Protein AF-A0A2D6QZG2-F1 (afdb_monomer)

Structure (mmCIF, N/CA/C/O backbone):
data_AF-A0A2D6QZG2-F1
#
_entry.id   AF-A0A2D6QZG2-F1
#
loop_
_atom_site.group_PDB
_atom_site.id
_atom_site.type_symbol
_atom_site.label_atom_id
_atom_site.label_alt_id
_atom_site.label_comp_id
_atom_site.label_asym_id
_atom_site.label_entity_id
_atom_site.label_seq_id
_atom_site.pdbx_PDB_ins_code
_atom_site.Cartn_x
_atom_site.Cartn_y
_atom_site.Cartn_z
_atom_site.occupancy
_atom_site.B_iso_or_equiv
_atom_site.auth_seq_id
_atom_site.auth_comp_id
_atom_site.auth_asym_id
_atom_site.auth_atom_id
_atom_site.pdbx_PDB_model_num
ATOM 1 N N . MET A 1 1 ? 37.234 6.492 32.057 1.00 42.78 1 MET A N 1
ATOM 2 C CA . MET A 1 1 ? 36.085 6.500 31.132 1.00 42.78 1 MET A CA 1
ATOM 3 C C . MET A 1 1 ? 35.673 7.948 31.004 1.00 42.78 1 MET A C 1
ATOM 5 O O . MET A 1 1 ? 35.260 8.529 31.999 1.00 42.78 1 MET A O 1
ATOM 9 N N . ASP A 1 2 ? 35.968 8.550 29.859 1.00 51.16 2 ASP A N 1
ATOM 10 C CA . ASP A 1 2 ? 35.666 9.953 29.583 1.00 51.16 2 ASP A CA 1
ATOM 11 C C . ASP A 1 2 ? 34.140 10.149 29.583 1.00 51.16 2 ASP A C 1
ATOM 13 O O . ASP A 1 2 ? 33.427 9.444 28.874 1.00 51.16 2 ASP A O 1
ATOM 17 N N . GLN A 1 3 ? 33.654 11.038 30.452 1.00 57.69 3 GLN A N 1
ATOM 18 C CA . GLN A 1 3 ? 32.234 11.375 30.608 1.00 57.69 3 GLN A CA 1
ATOM 19 C C . GLN A 1 3 ? 31.796 12.486 29.641 1.00 57.69 3 GLN A C 1
ATOM 21 O O . GLN A 1 3 ? 30.724 13.070 29.812 1.00 57.69 3 GLN A O 1
ATOM 26 N N . SER A 1 4 ? 32.609 12.820 28.636 1.00 65.12 4 SER A N 1
ATOM 27 C CA . SER A 1 4 ? 32.189 13.735 27.587 1.00 65.12 4 SER A CA 1
ATOM 28 C C . SER A 1 4 ? 31.020 13.114 26.809 1.00 65.12 4 SER A C 1
ATOM 30 O O . SER A 1 4 ? 31.115 12.047 26.202 1.00 65.12 4 SER A O 1
ATOM 32 N N . SER A 1 5 ? 29.848 13.754 26.891 1.00 58.81 5 SER A N 1
ATOM 33 C CA . SER A 1 5 ? 28.710 13.371 26.053 1.00 58.81 5 SER A CA 1
ATOM 34 C C . SER A 1 5 ? 29.139 13.457 24.584 1.00 58.81 5 SER A C 1
ATOM 36 O O . SER A 1 5 ? 29.815 14.430 24.231 1.00 58.81 5 SER A O 1
ATOM 38 N N . PRO A 1 6 ? 28.769 12.484 23.729 1.00 59.22 6 PRO A N 1
ATOM 39 C CA . PRO A 1 6 ? 29.122 12.519 22.318 1.00 59.22 6 PRO A CA 1
ATOM 40 C C . PRO A 1 6 ? 28.684 13.852 21.689 1.00 59.22 6 PRO A C 1
ATOM 42 O O . PRO A 1 6 ? 27.603 14.333 22.039 1.00 59.22 6 PRO A O 1
ATOM 45 N N . PRO A 1 7 ? 29.437 14.417 20.726 1.00 57.53 7 PRO A N 1
ATOM 46 C CA . PRO A 1 7 ? 29.188 15.753 20.164 1.00 57.53 7 PRO A CA 1
ATOM 47 C C . PRO A 1 7 ? 27.763 16.000 19.628 1.00 57.53 7 PRO A C 1
ATOM 49 O O . PRO A 1 7 ? 27.342 17.144 19.493 1.00 57.53 7 PRO A O 1
ATOM 52 N N . GLY A 1 8 ? 26.999 14.941 19.332 1.00 57.62 8 GLY A N 1
ATOM 53 C CA . GLY A 1 8 ? 25.601 15.014 18.883 1.00 57.62 8 GLY A CA 1
ATOM 54 C C . GLY A 1 8 ? 24.542 15.023 19.996 1.00 57.62 8 GLY A C 1
ATOM 55 O O . GLY A 1 8 ? 23.357 15.110 19.692 1.00 57.62 8 GLY A O 1
ATOM 56 N N . LEU A 1 9 ? 24.931 14.910 21.271 1.00 58.97 9 LEU A N 1
ATOM 57 C CA . LEU A 1 9 ? 24.017 14.774 22.415 1.00 58.97 9 LEU A CA 1
ATOM 58 C C . LEU A 1 9 ? 24.103 15.936 23.420 1.00 58.97 9 LEU A C 1
ATOM 60 O O . LEU A 1 9 ? 23.309 15.970 24.359 1.00 58.97 9 LEU A O 1
ATOM 64 N N . GLN A 1 10 ? 24.987 16.924 23.219 1.00 61.97 10 GLN A N 1
ATOM 65 C CA . GLN A 1 10 ? 25.094 18.103 24.099 1.00 61.97 10 GLN A CA 1
ATOM 66 C C . GLN A 1 10 ? 23.750 18.836 24.290 1.00 61.97 10 GLN A C 1
ATOM 68 O O . GLN A 1 10 ? 23.428 19.253 25.399 1.00 61.97 10 GLN A O 1
ATOM 73 N N . GLY A 1 11 ? 22.920 18.934 23.243 1.00 58.03 11 GLY A N 1
ATOM 74 C CA . GLY A 1 11 ? 21.591 19.562 23.325 1.00 58.03 11 GLY A CA 1
ATOM 75 C C . GLY A 1 11 ? 20.573 18.797 24.185 1.00 58.03 11 GLY A C 1
ATOM 76 O O . GLY A 1 11 ? 19.610 19.395 24.670 1.00 58.03 11 GLY A O 1
ATOM 77 N N . LEU A 1 12 ? 20.797 17.495 24.415 1.00 60.19 12 LEU A N 1
ATOM 78 C CA . LEU A 1 12 ? 19.991 16.666 25.317 1.00 60.19 12 LEU A CA 1
ATOM 79 C C . LEU A 1 12 ? 20.345 16.924 26.790 1.00 60.19 12 LEU A C 1
ATOM 81 O O . LEU A 1 12 ? 19.456 16.894 27.641 1.00 60.19 12 LEU A O 1
ATOM 85 N N . ALA A 1 13 ? 21.621 17.199 27.088 1.00 61.31 13 ALA A N 1
ATOM 86 C CA . ALA A 1 13 ? 22.108 17.446 28.448 1.00 61.31 13 ALA A CA 1
ATOM 87 C C . ALA A 1 13 ? 21.536 18.745 29.047 1.00 61.31 13 ALA A C 1
ATOM 89 O O . ALA A 1 13 ? 21.137 18.768 30.210 1.00 61.31 13 ALA A O 1
ATOM 90 N N . ASP A 1 14 ? 21.389 19.787 28.224 1.00 67.31 14 ASP A N 1
ATOM 91 C CA . ASP A 1 14 ? 20.836 21.090 28.623 1.00 67.31 14 ASP A CA 1
ATOM 92 C C . ASP A 1 14 ? 19.295 21.116 28.712 1.00 67.31 14 ASP A C 1
ATOM 94 O O . ASP A 1 14 ? 18.715 22.168 28.981 1.00 67.31 14 ASP A O 1
ATOM 98 N N . ARG A 1 15 ? 18.604 19.996 28.432 1.00 62.94 15 ARG A N 1
ATOM 99 C CA . ARG A 1 15 ? 17.128 19.898 28.318 1.00 62.94 15 ARG A CA 1
ATOM 100 C C . ARG A 1 15 ? 16.478 20.903 27.349 1.00 62.94 15 ARG A C 1
ATOM 102 O O . ARG A 1 15 ? 15.263 21.079 27.368 1.00 62.94 15 ARG A O 1
ATOM 109 N N . LYS A 1 16 ? 17.264 21.541 26.478 1.00 66.44 16 LYS A N 1
ATOM 110 C CA . LYS A 1 16 ? 16.783 22.464 25.433 1.00 66.44 16 LYS A CA 1
ATOM 111 C C . LYS A 1 16 ? 16.213 21.730 24.216 1.00 66.44 16 LYS A C 1
ATOM 113 O O . LYS A 1 16 ? 15.592 22.360 23.368 1.00 66.44 16 LYS A O 1
ATOM 118 N N . ALA A 1 17 ? 16.417 20.416 24.133 1.00 68.19 17 ALA A N 1
ATOM 119 C CA . ALA A 1 17 ? 15.812 19.543 23.138 1.00 68.19 17 ALA A CA 1
ATOM 120 C C . ALA A 1 17 ? 14.776 18.622 23.800 1.00 68.19 17 ALA A C 1
ATOM 122 O O . ALA A 1 17 ? 15.086 17.898 24.749 1.00 68.19 17 ALA A O 1
ATOM 123 N N . THR A 1 18 ? 13.548 18.636 23.286 1.00 67.94 18 THR A N 1
ATOM 124 C CA . THR A 1 18 ? 12.493 17.689 23.656 1.00 67.94 18 THR A CA 1
ATOM 125 C C . THR A 1 18 ? 12.489 16.511 22.685 1.00 67.94 18 THR A C 1
ATOM 127 O O . THR A 1 18 ? 12.779 16.659 21.498 1.00 67.94 18 THR A O 1
ATOM 130 N N . ARG A 1 19 ? 12.175 15.311 23.186 1.00 68.25 19 ARG A N 1
ATOM 131 C CA . ARG A 1 19 ? 11.930 14.151 22.320 1.00 68.25 19 ARG A CA 1
ATOM 132 C C . ARG A 1 19 ? 10.581 14.354 21.633 1.00 68.25 19 ARG A C 1
ATOM 134 O O . ARG A 1 19 ? 9.566 14.440 22.318 1.00 68.25 19 ARG A O 1
ATOM 141 N N . GLY A 1 20 ? 10.589 14.450 20.311 1.00 68.06 20 GLY A N 1
ATOM 142 C CA . GLY A 1 20 ? 9.393 14.403 19.472 1.00 68.06 20 GLY A CA 1
ATOM 143 C C . GLY A 1 20 ? 9.348 13.098 18.674 1.00 68.06 20 GLY A C 1
ATOM 144 O O . GLY A 1 20 ? 10.350 12.379 18.644 1.00 68.06 20 GLY A O 1
ATOM 145 N N . PRO A 1 21 ? 8.212 12.774 18.036 1.00 68.06 21 PRO A N 1
ATOM 146 C CA . PRO A 1 21 ? 8.181 11.718 17.029 1.00 68.06 21 PRO A CA 1
ATOM 147 C C . PRO A 1 21 ? 9.169 12.031 15.896 1.00 68.06 21 PRO A C 1
ATOM 149 O O . PRO A 1 21 ? 9.553 13.189 15.695 1.00 68.06 21 PRO A O 1
ATOM 152 N N . ASN A 1 22 ? 9.567 11.005 15.143 1.00 71.62 22 ASN A N 1
ATOM 153 C CA . ASN A 1 22 ? 10.325 11.218 13.914 1.00 71.62 22 ASN A CA 1
ATOM 154 C C . ASN A 1 22 ? 9.537 12.148 12.981 1.00 71.62 22 ASN A C 1
ATOM 156 O O . ASN A 1 22 ? 8.323 12.001 12.823 1.00 71.62 22 ASN A O 1
ATOM 160 N N . LEU A 1 23 ? 10.231 13.114 12.373 1.00 76.69 23 LEU A N 1
ATOM 161 C CA . LEU A 1 23 ? 9.643 13.928 11.316 1.00 76.69 23 LEU A CA 1
ATOM 162 C C . LEU A 1 23 ? 9.322 13.011 10.138 1.00 76.69 23 LEU A C 1
ATOM 164 O O . LEU A 1 23 ? 10.227 12.387 9.587 1.00 76.69 23 LEU A O 1
ATOM 168 N N . VAL A 1 24 ? 8.047 12.946 9.767 1.00 74.56 24 VAL A N 1
ATOM 169 C CA . VAL A 1 24 ? 7.610 12.205 8.585 1.00 74.56 24 VAL A CA 1
ATOM 170 C C . VAL A 1 24 ? 8.082 12.925 7.324 1.00 74.56 24 VAL A C 1
ATOM 172 O O . VAL A 1 24 ? 7.833 14.118 7.131 1.00 74.56 24 VAL A O 1
ATOM 175 N N . THR A 1 25 ? 8.806 12.207 6.474 1.00 79.50 25 THR A N 1
ATOM 176 C CA . THR A 1 25 ? 9.206 12.670 5.145 1.00 79.50 25 THR A CA 1
ATOM 177 C C . THR A 1 25 ? 8.034 12.500 4.163 1.00 79.50 25 THR A C 1
ATOM 179 O O . THR A 1 25 ? 7.053 11.829 4.495 1.00 79.50 25 THR A O 1
ATOM 182 N N . PRO A 1 26 ? 8.066 13.080 2.943 1.00 79.62 26 PRO A N 1
ATOM 183 C CA . PRO A 1 26 ? 6.956 12.966 1.990 1.00 79.62 26 PRO A CA 1
ATOM 184 C C . PRO A 1 26 ? 6.880 11.575 1.327 1.00 79.62 26 PRO A C 1
ATOM 186 O O . PRO A 1 26 ? 6.446 11.453 0.181 1.00 79.62 26 PRO A O 1
ATOM 189 N N . ASN A 1 27 ? 7.354 10.522 1.999 1.00 88.69 27 ASN A N 1
ATOM 190 C CA . ASN A 1 27 ? 7.315 9.168 1.482 1.00 88.69 27 ASN A CA 1
ATOM 191 C C . ASN A 1 27 ? 5.864 8.689 1.328 1.00 88.69 27 ASN A C 1
ATOM 193 O O . ASN A 1 27 ? 5.028 8.879 2.208 1.00 88.69 27 ASN A O 1
ATOM 197 N N . GLN A 1 28 ? 5.579 8.018 0.214 1.00 92.88 28 GLN A N 1
ATOM 198 C CA . GLN A 1 28 ? 4.250 7.503 -0.106 1.00 92.88 28 GLN A CA 1
ATOM 199 C C . GLN A 1 28 ? 4.355 6.007 -0.420 1.00 92.88 28 GLN A C 1
ATOM 201 O O . GLN A 1 28 ? 4.325 5.631 -1.592 1.00 92.88 28 GLN A O 1
ATOM 206 N N . PRO A 1 29 ? 4.538 5.142 0.594 1.00 95.56 29 PRO A N 1
ATOM 207 C CA . PRO A 1 29 ? 4.799 3.718 0.388 1.00 95.56 29 PRO A CA 1
ATOM 208 C C . PRO A 1 29 ? 3.551 2.911 0.013 1.00 95.56 29 PRO A C 1
ATOM 210 O O . PRO A 1 29 ? 3.665 1.826 -0.555 1.00 95.56 29 PRO A O 1
ATOM 213 N N . ILE A 1 30 ? 2.366 3.431 0.332 1.00 96.62 30 ILE A N 1
ATOM 214 C CA . ILE A 1 30 ? 1.070 2.788 0.120 1.00 96.62 30 ILE A CA 1
ATOM 215 C C . ILE A 1 30 ? 0.184 3.786 -0.623 1.00 96.62 30 ILE A C 1
ATOM 217 O O . ILE A 1 30 ? 0.124 4.962 -0.261 1.00 96.62 30 ILE A O 1
ATOM 221 N N . VAL A 1 31 ? -0.473 3.318 -1.678 1.00 96.31 31 VAL A N 1
ATOM 222 C CA . VAL A 1 31 ? -1.417 4.093 -2.486 1.00 96.31 31 VAL A CA 1
ATOM 223 C C . VAL A 1 31 ? -2.764 3.397 -2.410 1.00 96.31 31 VAL A C 1
ATOM 22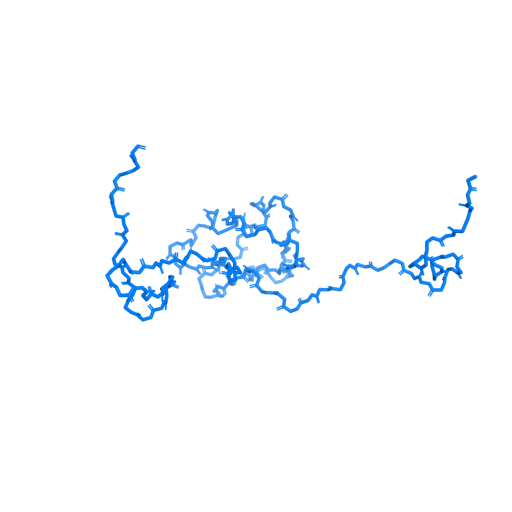5 O O . VAL A 1 31 ? -2.825 2.184 -2.596 1.00 96.31 31 VAL A O 1
ATOM 228 N N . PHE A 1 32 ? -3.822 4.152 -2.139 1.00 97.25 32 PHE A N 1
ATOM 229 C CA . PHE A 1 32 ? -5.189 3.646 -2.137 1.00 97.25 32 PHE A CA 1
ATOM 230 C C . PHE A 1 32 ? -5.948 4.169 -3.352 1.00 97.25 32 PHE A C 1
ATOM 232 O O . PHE A 1 32 ? -5.704 5.291 -3.799 1.00 97.25 32 PHE A O 1
ATOM 239 N N . ASP A 1 33 ? -6.860 3.351 -3.859 1.00 97.44 33 ASP A N 1
ATOM 240 C CA . ASP A 1 33 ? -7.923 3.780 -4.761 1.00 97.44 33 ASP A CA 1
ATOM 241 C C . ASP A 1 33 ? -9.189 3.969 -3.915 1.00 97.44 33 ASP A C 1
ATOM 243 O O . ASP A 1 33 ? -9.693 3.014 -3.319 1.00 97.44 33 ASP A O 1
ATOM 247 N N . GLU A 1 34 ? -9.655 5.213 -3.798 1.00 95.62 34 GLU A N 1
ATOM 248 C CA . GLU A 1 34 ? -10.807 5.563 -2.958 1.00 95.62 34 GLU A CA 1
ATOM 249 C C . GLU A 1 34 ? -12.126 4.980 -3.480 1.00 95.62 34 GLU A C 1
ATOM 251 O O . GLU A 1 34 ? -13.031 4.749 -2.685 1.00 95.62 34 GLU A O 1
ATOM 256 N N . GLU A 1 35 ? -12.241 4.717 -4.784 1.00 96.19 35 GLU A N 1
ATOM 257 C CA . GLU A 1 35 ? -13.465 4.177 -5.383 1.00 96.19 35 GLU A CA 1
ATOM 258 C C . GLU A 1 35 ? -13.571 2.665 -5.164 1.00 96.19 35 GLU A C 1
ATOM 260 O O . GLU A 1 35 ? -14.662 2.140 -4.936 1.00 96.19 35 GLU A O 1
ATOM 265 N N . ALA A 1 36 ? -12.439 1.959 -5.204 1.00 97.06 36 ALA A N 1
ATOM 266 C CA . ALA A 1 36 ? -12.390 0.518 -4.969 1.00 97.06 36 ALA A CA 1
ATOM 267 C C . ALA A 1 36 ? -12.290 0.146 -3.477 1.00 97.06 36 ALA A 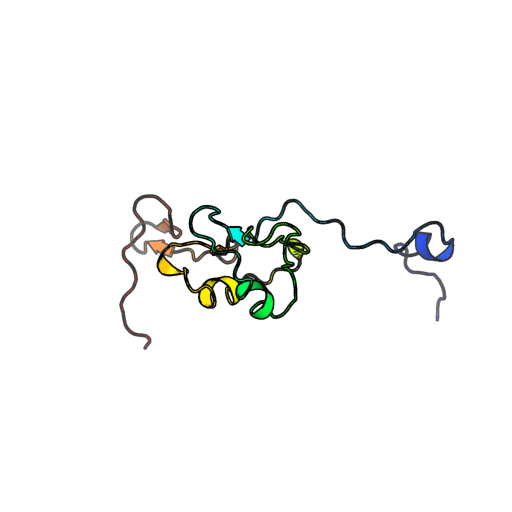C 1
ATOM 269 O O . ALA A 1 36 ? -12.630 -0.973 -3.090 1.00 97.06 36 ALA A O 1
ATOM 270 N N . CYS A 1 37 ? -11.804 1.041 -2.612 1.00 97.12 37 CYS A N 1
ATOM 271 C CA . CYS A 1 37 ? -11.650 0.748 -1.190 1.00 97.12 37 CYS A CA 1
ATOM 272 C C . CYS A 1 37 ? -12.996 0.732 -0.452 1.00 97.12 37 CYS A C 1
ATOM 274 O O . CYS A 1 37 ? -13.768 1.680 -0.492 1.00 97.12 37 CYS A O 1
ATOM 276 N N . THR A 1 38 ? -13.236 -0.324 0.325 1.00 96.56 38 THR A N 1
ATOM 277 C CA . THR A 1 38 ? -14.453 -0.470 1.144 1.00 96.56 38 THR A CA 1
ATOM 278 C C . THR A 1 38 ? -14.299 0.040 2.582 1.00 96.56 38 THR A C 1
ATOM 280 O O . THR A 1 38 ? -15.237 -0.051 3.374 1.00 96.56 38 THR A O 1
ATOM 283 N N . GLY A 1 39 ? -13.106 0.508 2.969 1.00 96.06 39 GLY A N 1
ATOM 284 C CA . GLY A 1 39 ? -12.803 0.936 4.341 1.00 96.06 39 GLY A CA 1
ATOM 285 C C . GLY A 1 39 ? -12.894 -0.182 5.390 1.00 96.06 39 GLY A C 1
ATOM 286 O O . GLY A 1 39 ? -13.116 0.088 6.569 1.00 96.06 39 GLY A O 1
ATOM 287 N N . CYS A 1 40 ? -12.729 -1.447 4.984 1.00 96.50 40 CYS A N 1
ATOM 288 C CA . CYS A 1 40 ? -12.851 -2.612 5.872 1.00 96.50 40 CYS A CA 1
ATOM 289 C C . CYS A 1 40 ? -11.722 -2.763 6.908 1.00 96.50 40 CYS A C 1
ATOM 291 O O . CYS A 1 40 ? -11.830 -3.597 7.801 1.00 96.50 40 CYS A O 1
ATOM 293 N N . ASN A 1 41 ? -10.634 -1.992 6.790 1.00 96.62 41 ASN A N 1
ATOM 294 C CA . ASN A 1 41 ? -9.491 -1.962 7.712 1.00 96.62 41 ASN A CA 1
ATOM 295 C C . ASN A 1 41 ? -8.687 -3.269 7.882 1.00 96.62 41 ASN A C 1
ATOM 297 O O . ASN A 1 41 ? -7.741 -3.295 8.664 1.00 96.62 41 ASN A O 1
ATOM 301 N N . LEU A 1 42 ? -8.939 -4.319 7.094 1.00 97.88 42 LEU A N 1
ATOM 302 C CA . LEU A 1 42 ? -8.145 -5.562 7.139 1.00 97.88 42 LEU A CA 1
ATOM 303 C C . LEU A 1 42 ? -6.653 -5.348 6.829 1.00 97.88 42 LEU A C 1
ATOM 305 O O . LEU A 1 42 ? -5.797 -6.093 7.298 1.00 97.88 42 LEU A O 1
ATOM 309 N N . CYS A 1 43 ? -6.327 -4.325 6.039 1.00 97.81 43 CYS A N 1
ATOM 310 C CA . CYS A 1 43 ? -4.953 -3.924 5.751 1.00 97.81 43 CYS A CA 1
ATOM 311 C C . CYS A 1 43 ? -4.215 -3.364 6.979 1.00 97.81 43 CYS A C 1
ATOM 313 O O . CYS A 1 43 ? -2.990 -3.469 7.031 1.00 97.81 43 CYS A O 1
ATOM 315 N N . ILE A 1 44 ? -4.946 -2.813 7.956 1.00 97.62 44 ILE A N 1
ATOM 316 C CA . ILE A 1 44 ? -4.404 -2.340 9.235 1.00 97.62 44 ILE A CA 1
ATOM 317 C C . ILE A 1 44 ? -3.952 -3.542 10.061 1.00 97.62 44 ILE A C 1
ATOM 319 O O . ILE A 1 44 ? -2.784 -3.622 10.420 1.00 97.62 44 ILE A O 1
ATOM 323 N N . GLU A 1 45 ? -4.835 -4.526 10.254 1.00 97.12 45 GLU A N 1
ATOM 324 C CA . GLU A 1 45 ? -4.522 -5.773 10.973 1.00 97.12 45 GLU A CA 1
ATOM 325 C C . GLU A 1 45 ? -3.382 -6.566 10.317 1.00 97.12 45 GLU A C 1
ATOM 327 O O . GLU A 1 45 ? -2.611 -7.249 10.986 1.00 97.12 45 GLU A O 1
ATOM 332 N N . ALA A 1 46 ? -3.274 -6.492 8.989 1.00 97.94 46 ALA A N 1
ATOM 333 C CA . ALA A 1 46 ? -2.235 -7.178 8.232 1.00 97.94 46 ALA A CA 1
ATOM 334 C C . ALA A 1 46 ? -0.847 -6.541 8.366 1.00 97.94 46 ALA A C 1
ATOM 336 O O . ALA A 1 46 ? 0.144 -7.158 7.965 1.00 97.94 46 ALA A O 1
ATOM 337 N N . CYS A 1 47 ? -0.763 -5.289 8.819 1.00 97.88 47 CYS A N 1
ATOM 338 C CA . CYS A 1 47 ? 0.495 -4.569 8.886 1.00 97.88 47 CYS A CA 1
ATOM 339 C C . CYS A 1 47 ? 1.302 -5.043 10.105 1.00 97.88 47 CYS A C 1
ATOM 341 O O . CYS A 1 47 ? 0.908 -4.766 11.229 1.00 97.88 47 CYS A O 1
ATOM 343 N N . PRO A 1 48 ? 2.466 -5.696 9.930 1.00 96.88 48 PRO A N 1
ATOM 344 C CA . PRO A 1 48 ? 3.221 -6.240 11.063 1.00 96.88 48 PRO A CA 1
ATOM 345 C C . PRO A 1 48 ? 3.930 -5.172 11.915 1.00 96.88 48 PRO A C 1
ATOM 347 O O . PRO A 1 48 ? 4.601 -5.516 12.883 1.00 96.88 48 PRO A O 1
ATOM 350 N N . ILE A 1 49 ? 3.858 -3.905 11.505 1.00 96.44 49 ILE A N 1
ATOM 351 C CA . ILE A 1 49 ? 4.585 -2.770 12.090 1.00 96.44 49 ILE A CA 1
ATOM 352 C C . ILE A 1 49 ? 3.680 -1.536 12.265 1.00 96.44 49 ILE A C 1
ATOM 354 O O . ILE A 1 49 ? 4.182 -0.426 12.390 1.00 96.44 49 ILE A O 1
ATOM 358 N N . ASP A 1 50 ? 2.355 -1.717 12.215 1.00 95.44 50 ASP A N 1
ATOM 359 C CA . ASP A 1 50 ? 1.354 -0.708 12.599 1.00 95.44 50 ASP A CA 1
ATOM 360 C C . ASP A 1 50 ? 1.491 0.682 11.934 1.00 95.44 50 ASP A C 1
ATOM 362 O O . ASP A 1 50 ? 1.203 1.716 12.537 1.00 95.44 50 ASP A O 1
ATOM 366 N N . VAL A 1 51 ? 1.891 0.742 10.653 1.00 96.06 51 VAL A N 1
ATOM 367 C CA . VAL A 1 51 ? 2.032 2.032 9.936 1.00 96.06 51 VAL A CA 1
ATOM 368 C C . VAL A 1 51 ? 0.709 2.621 9.436 1.00 96.06 51 VAL A C 1
ATOM 370 O O . VAL A 1 51 ? 0.704 3.720 8.881 1.00 96.06 51 VAL A O 1
ATOM 373 N N . LEU A 1 52 ? -0.400 1.896 9.592 1.00 96.19 52 LEU A N 1
ATOM 374 C CA . LEU A 1 52 ? -1.736 2.279 9.137 1.00 96.19 52 LEU A CA 1
ATOM 375 C C . LEU A 1 52 ? -2.672 2.483 10.331 1.00 96.19 52 LEU A C 1
ATOM 377 O O . LEU A 1 52 ? -2.619 1.722 11.290 1.00 96.19 52 LEU A O 1
ATOM 381 N N . VAL A 1 53 ? -3.571 3.462 10.245 1.00 95.50 53 VAL A N 1
ATOM 382 C CA . VAL A 1 53 ? -4.620 3.700 11.252 1.00 95.50 53 VAL A CA 1
ATOM 383 C C . VAL A 1 53 ? -5.959 4.023 10.584 1.00 95.50 53 VAL A C 1
ATOM 385 O O . VAL A 1 53 ? -5.973 4.559 9.469 1.00 95.50 53 VAL A O 1
ATOM 388 N N . PRO A 1 54 ? -7.100 3.708 11.226 1.00 95.00 54 PRO A N 1
ATOM 389 C CA . PRO A 1 54 ? -8.404 4.036 10.668 1.00 95.00 54 PRO A CA 1
ATOM 390 C C . PRO A 1 54 ? -8.615 5.553 10.639 1.00 95.00 54 PRO A C 1
ATOM 392 O O . PRO A 1 54 ? -8.152 6.283 11.519 1.00 95.00 54 PRO A O 1
ATOM 395 N N . GLN A 1 55 ? -9.352 6.029 9.637 1.00 91.88 55 GLN A N 1
ATOM 396 C CA . GLN A 1 55 ? -9.868 7.396 9.636 1.00 91.88 55 GLN A CA 1
ATOM 397 C C . GLN A 1 55 ? -11.085 7.532 10.556 1.00 91.88 55 GLN A C 1
ATOM 399 O O . GLN A 1 55 ? -11.768 6.558 10.866 1.00 91.88 55 GLN A O 1
ATOM 404 N N . ALA A 1 56 ? -11.380 8.769 10.967 1.00 88.81 56 ALA A N 1
ATOM 405 C CA . ALA A 1 56 ? -12.587 9.074 11.737 1.00 88.81 56 ALA A CA 1
ATOM 406 C C . ALA A 1 56 ? -13.874 8.828 10.928 1.00 88.81 56 ALA A C 1
ATOM 408 O O . ALA A 1 56 ? -14.905 8.486 11.501 1.00 88.81 56 ALA A O 1
ATOM 409 N N . SER A 1 57 ? -13.807 8.999 9.605 1.00 89.31 57 SER A N 1
ATOM 410 C CA . SER A 1 57 ? -14.913 8.748 8.684 1.00 89.31 57 SER A CA 1
ATOM 411 C C . SER A 1 57 ? -15.036 7.247 8.395 1.00 89.31 57 SER A C 1
ATOM 413 O O . SER A 1 57 ? -14.106 6.668 7.826 1.00 89.31 57 SER A O 1
ATOM 415 N N . PRO A 1 58 ? -16.163 6.597 8.740 1.00 86.06 58 PRO A N 1
ATOM 416 C CA . PRO A 1 58 ? -16.386 5.196 8.400 1.00 86.06 58 PRO A CA 1
ATOM 417 C C . PRO A 1 58 ? -16.341 4.977 6.885 1.00 86.06 58 PRO A C 1
ATOM 419 O O . PRO A 1 58 ? -16.873 5.786 6.127 1.00 86.06 58 PRO A O 1
ATOM 422 N N . GLY A 1 59 ? -15.727 3.877 6.447 1.00 89.19 59 GLY A N 1
ATOM 423 C CA . GLY A 1 59 ? -15.630 3.526 5.026 1.00 89.19 59 GLY A CA 1
ATOM 424 C C . GLY A 1 59 ? -14.524 4.252 4.253 1.00 89.19 59 GLY A C 1
ATOM 425 O O . GLY A 1 59 ? -14.268 3.893 3.110 1.00 89.19 59 GLY A O 1
ATOM 426 N N . ALA A 1 60 ? -13.842 5.230 4.853 1.00 93.56 60 ALA A N 1
ATOM 427 C CA . ALA A 1 60 ? -12.749 5.929 4.190 1.00 93.56 60 ALA A CA 1
ATOM 428 C C . ALA A 1 60 ? -11.453 5.100 4.158 1.00 93.56 60 ALA A C 1
ATOM 430 O O . ALA A 1 60 ? -11.253 4.178 4.957 1.00 93.56 60 ALA A O 1
ATOM 431 N N . VAL A 1 61 ? -10.552 5.457 3.239 1.00 95.69 61 VAL A N 1
ATOM 432 C CA . VAL A 1 61 ? -9.227 4.834 3.143 1.00 95.69 61 VAL A CA 1
ATOM 433 C C . VAL A 1 61 ? -8.427 5.052 4.438 1.00 95.69 61 VAL A C 1
ATOM 435 O O . VAL A 1 61 ? -8.488 6.135 5.026 1.00 95.69 61 VAL A O 1
ATOM 438 N N . PRO A 1 62 ? -7.651 4.062 4.909 1.00 95.75 62 PRO A N 1
ATOM 439 C CA . PRO A 1 62 ? -6.800 4.237 6.084 1.00 95.75 62 PRO A CA 1
AT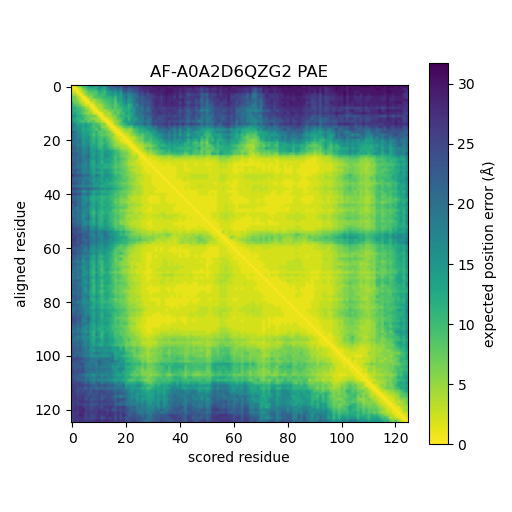OM 440 C C . PRO A 1 62 ? -5.742 5.332 5.905 1.00 95.75 62 PRO A C 1
ATOM 442 O O . PRO A 1 62 ? -5.246 5.576 4.804 1.00 95.75 62 PRO A O 1
ATOM 445 N N . LEU A 1 63 ? -5.330 5.951 7.012 1.00 94.00 63 LEU A N 1
ATOM 446 C CA . LEU A 1 63 ? -4.186 6.865 7.029 1.00 94.00 63 LEU A CA 1
ATOM 447 C C . LEU A 1 63 ? -2.886 6.076 7.150 1.00 94.00 63 LEU A C 1
ATOM 449 O O . LEU A 1 63 ? -2.778 5.178 7.982 1.00 94.00 63 LEU A O 1
ATOM 453 N N . VAL A 1 64 ? -1.874 6.472 6.380 1.00 93.75 64 VAL A N 1
ATOM 454 C CA . VAL A 1 64 ? -0.493 6.008 6.560 1.00 93.75 64 VAL A CA 1
ATOM 455 C C . VAL A 1 64 ? 0.180 6.926 7.580 1.00 93.75 64 VAL A C 1
ATOM 457 O O . VAL A 1 64 ? 0.639 8.011 7.233 1.00 93.75 64 VAL A O 1
ATOM 460 N N . LEU A 1 65 ? 0.192 6.519 8.850 1.00 92.31 65 LEU A N 1
ATOM 461 C CA . LEU A 1 65 ? 0.694 7.337 9.957 1.00 92.31 65 LEU A CA 1
ATOM 462 C C . LEU A 1 65 ? 2.227 7.396 9.991 1.00 92.31 65 LEU A C 1
ATOM 464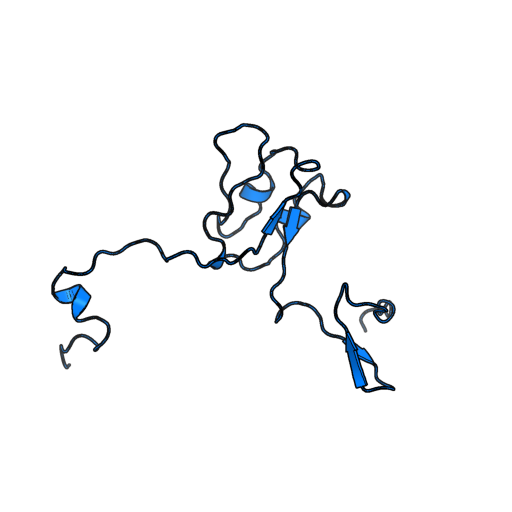 O O . LEU A 1 65 ? 2.798 8.452 10.257 1.00 92.31 65 LEU A O 1
ATOM 468 N N . TYR A 1 66 ? 2.885 6.275 9.682 1.00 92.25 66 TYR A N 1
ATOM 469 C CA . TYR A 1 66 ? 4.344 6.132 9.726 1.00 92.25 66 TYR A CA 1
ATOM 470 C C . TYR A 1 66 ? 4.899 5.685 8.363 1.00 92.25 66 TYR A C 1
ATOM 472 O O . TYR A 1 66 ? 5.389 4.562 8.217 1.00 92.25 66 TYR A O 1
ATOM 480 N N . PRO A 1 67 ? 4.818 6.532 7.318 1.00 92.50 67 PRO A N 1
ATOM 481 C CA . PRO A 1 67 ? 5.196 6.137 5.962 1.00 92.50 67 PRO A CA 1
ATOM 482 C C . PRO A 1 67 ? 6.675 5.743 5.835 1.00 92.50 67 PRO A C 1
ATOM 484 O O . PRO A 1 67 ? 7.019 4.879 5.031 1.00 92.50 67 PRO A O 1
ATOM 487 N N . ASP A 1 68 ? 7.558 6.337 6.632 1.00 91.69 68 ASP A N 1
ATOM 488 C CA . ASP A 1 68 ? 8.998 6.050 6.594 1.00 91.69 68 ASP A CA 1
ATOM 489 C C . ASP A 1 68 ? 9.381 4.732 7.270 1.00 91.69 68 ASP A C 1
ATOM 491 O O . ASP A 1 68 ? 10.467 4.208 7.034 1.00 91.69 68 ASP A O 1
ATOM 495 N N . GLU A 1 69 ? 8.485 4.169 8.081 1.00 92.50 69 GLU A N 1
ATOM 496 C CA . GLU A 1 69 ? 8.713 2.894 8.758 1.00 92.50 69 GLU A CA 1
ATOM 497 C C . GLU A 1 69 ? 8.245 1.707 7.908 1.00 92.50 69 GLU A C 1
ATOM 499 O O . GLU A 1 69 ? 8.583 0.565 8.205 1.00 92.50 69 GLU A O 1
ATOM 504 N N . CYS A 1 70 ? 7.524 1.955 6.807 1.00 94.81 70 CYS A N 1
ATOM 505 C CA . CYS A 1 70 ? 7.011 0.905 5.935 1.00 94.81 70 CYS A CA 1
ATOM 506 C C . CYS A 1 70 ? 8.137 0.039 5.341 1.00 94.81 70 CYS A C 1
ATOM 508 O O . CYS A 1 70 ? 9.026 0.523 4.642 1.00 94.81 70 CYS A O 1
ATOM 510 N N . TRP A 1 71 ? 8.055 -1.280 5.547 1.00 94.81 71 TRP A N 1
ATOM 511 C CA . TRP A 1 71 ? 9.015 -2.250 4.996 1.00 94.81 71 TRP A CA 1
ATOM 512 C C . TRP A 1 71 ? 8.720 -2.681 3.561 1.00 94.81 71 TRP A C 1
ATOM 514 O O . TRP A 1 71 ? 9.481 -3.464 2.993 1.00 94.81 71 TRP A O 1
ATOM 524 N N . TYR A 1 72 ? 7.627 -2.191 2.968 1.00 95.31 72 TYR A N 1
ATOM 525 C CA . TYR A 1 72 ? 7.174 -2.589 1.633 1.00 95.31 72 TYR A CA 1
ATOM 526 C C . TYR A 1 72 ? 6.938 -4.106 1.508 1.00 95.31 72 TYR A C 1
ATOM 528 O O . TYR A 1 72 ? 7.121 -4.688 0.445 1.00 95.31 72 TYR A O 1
ATOM 536 N N . CYS A 1 73 ? 6.529 -4.772 2.595 1.00 95.31 73 CYS A N 1
ATOM 537 C CA . CYS A 1 73 ? 6.339 -6.225 2.608 1.00 95.31 73 CYS A CA 1
ATOM 538 C C . CYS A 1 73 ? 5.120 -6.706 1.801 1.00 95.31 73 CYS A C 1
ATOM 540 O O . CYS A 1 73 ? 5.039 -7.885 1.471 1.00 95.31 73 CYS A O 1
ATOM 542 N N . GLY A 1 74 ? 4.159 -5.822 1.509 1.00 96.06 74 GLY A N 1
ATOM 543 C CA . GLY A 1 74 ? 2.949 -6.162 0.753 1.00 96.06 74 GLY A CA 1
ATOM 544 C C . GLY A 1 74 ? 1.871 -6.918 1.529 1.00 96.06 74 GLY A C 1
ATOM 545 O O . GLY A 1 74 ? 0.858 -7.269 0.936 1.00 96.06 74 GLY A O 1
ATOM 546 N N . CYS A 1 75 ? 2.018 -7.141 2.842 1.00 97.62 75 CYS A N 1
ATOM 547 C CA . CYS A 1 75 ? 1.001 -7.848 3.637 1.00 97.62 75 CYS A CA 1
ATOM 548 C C . CYS A 1 75 ? -0.374 -7.163 3.585 1.00 97.62 75 CYS A C 1
ATOM 550 O O . CYS A 1 75 ? -1.390 -7.836 3.428 1.00 97.62 75 CYS A O 1
ATOM 552 N N . CYS A 1 76 ? -0.407 -5.830 3.671 1.00 97.88 76 CYS A N 1
ATOM 553 C CA . CYS A 1 76 ? -1.643 -5.053 3.570 1.00 97.88 76 CYS A CA 1
ATOM 554 C C . CYS A 1 76 ? -2.298 -5.151 2.186 1.00 97.88 76 CYS A C 1
ATOM 556 O O . CYS A 1 76 ? -3.523 -5.180 2.097 1.00 97.88 76 CYS A O 1
ATOM 558 N N . GLU A 1 77 ? -1.488 -5.238 1.131 1.00 97.62 77 GLU A N 1
ATOM 559 C CA . GLU A 1 77 ? -1.950 -5.387 -0.246 1.00 97.62 77 GLU A CA 1
ATOM 560 C C . GLU A 1 77 ? -2.556 -6.779 -0.457 1.00 97.62 77 GLU A C 1
ATOM 562 O O . GLU A 1 77 ? -3.727 -6.896 -0.799 1.00 97.62 77 GLU A O 1
ATOM 567 N N . MET A 1 78 ? -1.806 -7.837 -0.127 1.00 96.88 78 MET A N 1
ATOM 568 C CA . MET A 1 78 ? -2.238 -9.234 -0.275 1.00 96.88 78 MET A CA 1
ATOM 569 C C . MET A 1 78 ? -3.451 -9.601 0.588 1.00 96.88 78 MET A C 1
ATOM 571 O O . MET A 1 78 ? -4.182 -10.532 0.260 1.00 96.88 78 MET A O 1
ATOM 575 N N . ARG A 1 79 ? -3.657 -8.913 1.719 1.00 97.81 79 ARG A N 1
ATOM 576 C CA . ARG A 1 79 ? -4.806 -9.153 2.601 1.00 97.81 79 ARG A CA 1
ATOM 577 C C . ARG A 1 79 ? -6.078 -8.442 2.131 1.00 97.81 79 ARG A C 1
ATOM 579 O O . ARG A 1 79 ? -7.153 -8.757 2.641 1.00 97.81 79 ARG A O 1
ATOM 586 N N . CYS A 1 80 ? -5.980 -7.491 1.205 1.00 98.06 80 CYS A N 1
ATOM 587 C CA . CYS A 1 80 ? -7.131 -6.731 0.739 1.00 98.06 80 CYS A CA 1
ATOM 588 C C . CYS A 1 80 ? -8.105 -7.630 -0.046 1.00 98.06 80 CYS A C 1
ATOM 590 O O . CYS A 1 80 ? -7.687 -8.249 -1.023 1.00 98.06 80 CYS A O 1
ATOM 592 N N . PRO A 1 81 ? -9.401 -7.681 0.319 1.00 97.94 81 PRO A N 1
ATOM 593 C CA . PRO A 1 81 ? -10.403 -8.408 -0.466 1.00 97.94 81 PRO A CA 1
ATOM 594 C C . PRO A 1 81 ? -10.542 -7.878 -1.899 1.00 97.94 81 PRO A C 1
ATOM 596 O O . PRO A 1 81 ? -10.814 -8.643 -2.814 1.00 97.94 81 PRO A O 1
ATOM 599 N N . GLU A 1 82 ? -10.283 -6.583 -2.087 1.00 97.75 82 GLU A N 1
ATOM 600 C CA . GLU A 1 82 ? -10.347 -5.873 -3.369 1.00 97.75 82 GLU A CA 1
ATOM 601 C C . GLU A 1 82 ? -8.962 -5.764 -4.039 1.00 97.75 82 GLU A C 1
ATOM 603 O O . GLU A 1 82 ? -8.670 -4.806 -4.760 1.00 97.75 82 GLU A O 1
ATOM 608 N N . TYR A 1 83 ? -8.072 -6.731 -3.777 1.00 94.62 83 TYR A N 1
ATOM 609 C CA . TYR A 1 83 ? -6.722 -6.785 -4.352 1.00 94.62 83 TYR A CA 1
ATOM 610 C C . TYR A 1 83 ? -6.747 -6.722 -5.886 1.00 94.62 83 TYR A C 1
ATOM 612 O O . TYR A 1 83 ? -6.030 -5.918 -6.481 1.00 94.62 83 TYR A O 1
ATOM 620 N N . ASP A 1 84 ? -7.623 -7.506 -6.523 1.00 95.81 84 ASP A N 1
ATOM 621 C CA . ASP A 1 84 ? -7.735 -7.564 -7.986 1.00 95.81 84 ASP A CA 1
ATOM 622 C C . ASP A 1 84 ? -8.297 -6.266 -8.589 1.00 95.81 84 A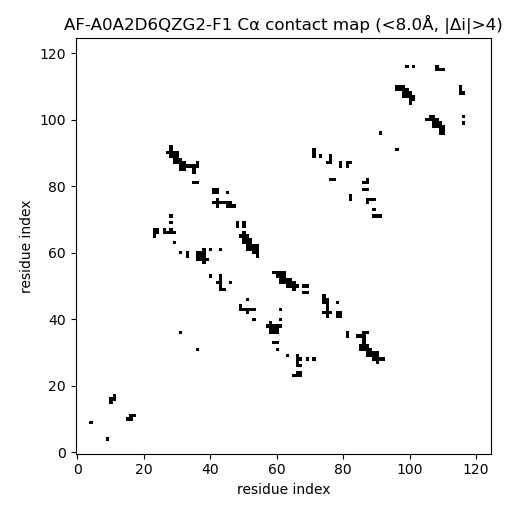SP A C 1
ATOM 624 O O . ASP A 1 84 ? -7.911 -5.874 -9.693 1.00 95.81 84 ASP A O 1
ATOM 628 N N . ALA A 1 85 ? -9.164 -5.562 -7.852 1.00 96.06 85 ALA A N 1
ATOM 629 C CA . ALA A 1 85 ? -9.645 -4.231 -8.225 1.00 96.06 85 ALA A CA 1
ATOM 630 C C . ALA A 1 85 ? -8.568 -3.147 -8.025 1.00 96.06 85 ALA A C 1
ATOM 632 O O . ALA A 1 85 ? -8.638 -2.075 -8.622 1.00 96.06 85 ALA A O 1
ATOM 633 N N . GLY A 1 86 ? -7.530 -3.433 -7.232 1.00 96.06 86 GLY A N 1
ATOM 634 C CA . GLY A 1 86 ? -6.418 -2.526 -6.980 1.00 96.06 86 GLY A CA 1
ATOM 635 C C . GLY A 1 86 ? -6.699 -1.467 -5.917 1.00 96.06 86 GLY A C 1
ATOM 636 O O . GLY A 1 86 ? -6.047 -0.425 -5.951 1.00 96.06 86 GLY A O 1
ATOM 637 N N . ALA A 1 87 ? -7.611 -1.737 -4.973 1.00 97.94 87 ALA A N 1
ATOM 638 C CA . ALA A 1 87 ? -7.999 -0.811 -3.899 1.00 97.94 87 ALA A CA 1
ATOM 639 C C . ALA A 1 87 ? -6.827 -0.307 -3.038 1.00 97.94 87 ALA A C 1
ATOM 641 O O . ALA A 1 87 ? -6.891 0.762 -2.432 1.00 97.94 87 ALA A O 1
ATOM 642 N N . ILE A 1 88 ? -5.748 -1.081 -2.973 1.00 97.94 88 ILE A N 1
ATOM 643 C CA . ILE A 1 88 ? -4.498 -0.742 -2.302 1.00 97.94 88 ILE A CA 1
ATOM 644 C C . ILE A 1 88 ? -3.344 -1.239 -3.169 1.00 97.94 88 ILE A C 1
ATOM 646 O O . ILE A 1 88 ? -3.436 -2.306 -3.773 1.00 97.94 88 ILE A O 1
ATOM 650 N N . ARG A 1 89 ? -2.250 -0.475 -3.226 1.00 96.81 89 ARG A N 1
ATOM 651 C CA . ARG A 1 89 ? -1.004 -0.873 -3.887 1.00 96.81 89 ARG A CA 1
ATOM 652 C C . ARG A 1 89 ? 0.219 -0.453 -3.096 1.00 96.81 89 ARG A C 1
ATOM 654 O O . ARG A 1 89 ? 0.275 0.662 -2.571 1.00 96.81 89 ARG A O 1
ATOM 661 N N . ILE A 1 90 ? 1.242 -1.307 -3.079 1.00 95.62 90 ILE A N 1
ATOM 662 C CA . ILE A 1 90 ? 2.561 -0.914 -2.579 1.00 95.62 90 ILE A CA 1
ATOM 663 C C . ILE A 1 90 ? 3.306 -0.115 -3.648 1.00 95.62 90 ILE A C 1
ATOM 665 O O . ILE A 1 90 ? 3.601 -0.593 -4.746 1.00 95.62 90 ILE A O 1
ATOM 669 N N . ASN A 1 91 ? 3.697 1.106 -3.302 1.00 93.56 91 ASN A N 1
ATOM 670 C CA . ASN A 1 91 ? 4.603 1.912 -4.105 1.00 93.56 91 ASN A CA 1
ATOM 671 C C . ASN A 1 91 ? 6.052 1.557 -3.754 1.00 93.56 91 ASN A C 1
ATOM 673 O O . ASN A 1 91 ? 6.726 2.265 -3.008 1.00 93.56 91 ASN A O 1
ATOM 677 N N . PHE A 1 92 ? 6.537 0.438 -4.296 1.00 90.62 92 PHE A N 1
ATOM 678 C CA . PHE A 1 92 ? 7.898 -0.032 -4.037 1.00 90.62 92 PHE A CA 1
ATOM 679 C C . PHE A 1 92 ? 8.940 1.047 -4.357 1.00 90.62 92 PHE A C 1
ATOM 681 O O . PHE A 1 92 ? 8.848 1.697 -5.409 1.00 90.62 92 PHE A O 1
ATOM 688 N N . PRO A 1 93 ? 9.982 1.212 -3.528 1.00 89.06 93 PRO A N 1
ATOM 689 C CA . PRO A 1 93 ? 11.013 2.196 -3.783 1.00 89.06 93 PRO A CA 1
ATOM 690 C C . PRO A 1 93 ? 11.913 1.715 -4.933 1.00 89.06 93 PRO A C 1
ATOM 692 O O . PRO A 1 93 ? 11.984 0.524 -5.256 1.00 89.06 93 PRO A O 1
ATOM 695 N N . LEU A 1 94 ? 12.618 2.642 -5.588 1.00 85.69 94 LEU A N 1
ATOM 696 C CA . LEU A 1 94 ? 13.372 2.363 -6.820 1.00 85.69 94 LEU A CA 1
ATOM 697 C C . LEU A 1 94 ? 14.360 1.190 -6.679 1.00 85.69 94 LEU A C 1
ATOM 699 O O . LEU A 1 94 ? 14.572 0.435 -7.624 1.00 85.69 94 LEU A O 1
ATOM 703 N N . MET A 1 95 ? 14.966 1.036 -5.512 1.00 85.81 95 MET A N 1
ATOM 704 C CA . MET A 1 95 ? 15.926 -0.017 -5.184 1.00 85.81 95 MET A CA 1
ATOM 705 C C . MET A 1 95 ? 15.289 -1.411 -5.078 1.00 85.81 95 MET A C 1
ATOM 707 O O . MET A 1 95 ? 15.977 -2.390 -5.346 1.00 85.81 95 MET A O 1
ATOM 711 N N . GLN A 1 96 ? 13.996 -1.513 -4.755 1.00 87.56 96 GLN A N 1
ATOM 712 C CA . GLN A 1 96 ? 13.278 -2.792 -4.660 1.00 87.56 96 GLN A CA 1
ATOM 713 C C . GLN A 1 96 ? 12.521 -3.158 -5.943 1.00 87.56 96 GLN A C 1
ATOM 715 O O . GLN A 1 96 ? 12.182 -4.319 -6.161 1.00 87.56 96 GLN A O 1
ATOM 720 N N . ARG A 1 97 ? 12.275 -2.196 -6.841 1.00 85.75 97 ARG A N 1
ATOM 721 C CA . ARG A 1 97 ? 11.666 -2.494 -8.144 1.00 85.75 97 ARG A CA 1
ATOM 722 C C 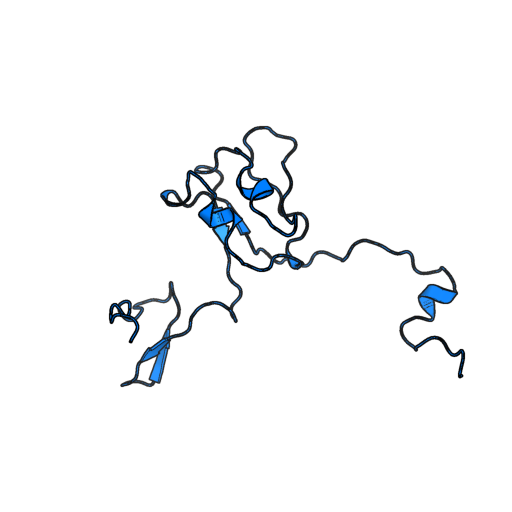. ARG A 1 97 ? 12.623 -3.316 -8.996 1.00 85.75 97 ARG A C 1
ATOM 724 O O . ARG A 1 97 ? 13.693 -2.825 -9.370 1.00 85.75 97 ARG A O 1
ATOM 731 N N . ALA A 1 98 ? 12.194 -4.518 -9.370 1.00 83.44 98 ALA A N 1
ATOM 732 C CA . ALA A 1 98 ? 12.958 -5.398 -10.238 1.00 83.44 98 ALA A CA 1
ATOM 733 C C . ALA A 1 98 ? 13.413 -4.672 -11.520 1.00 83.44 98 ALA A C 1
ATOM 735 O O . ALA A 1 98 ? 12.669 -3.922 -12.162 1.00 83.44 98 ALA A O 1
ATOM 736 N N . ARG A 1 99 ? 14.689 -4.875 -11.849 1.00 84.94 99 ARG A N 1
ATOM 737 C CA . ARG A 1 99 ? 15.353 -4.348 -13.039 1.00 84.94 99 ARG A CA 1
ATOM 738 C C . ARG A 1 99 ? 15.763 -5.522 -13.905 1.00 84.94 99 ARG A C 1
ATOM 740 O O . ARG A 1 99 ? 16.533 -6.375 -13.474 1.00 84.94 99 ARG A O 1
ATOM 747 N N . TRP A 1 100 ? 15.339 -5.496 -15.156 1.00 81.75 100 TRP A N 1
ATOM 748 C CA . TRP A 1 100 ? 15.756 -6.451 -16.168 1.00 81.75 100 TRP A CA 1
ATOM 749 C C . TRP A 1 100 ? 16.766 -5.807 -17.112 1.00 81.75 100 TRP A C 1
ATOM 751 O O . TRP A 1 100 ? 16.770 -4.592 -17.326 1.00 81.75 100 TRP A O 1
ATOM 761 N N . LYS A 1 101 ? 17.658 -6.631 -17.662 1.00 86.19 101 LYS A N 1
ATOM 762 C CA . LYS A 1 101 ? 18.620 -6.233 -18.690 1.00 86.19 101 LYS A CA 1
ATOM 763 C C . LYS A 1 101 ? 18.457 -7.160 -19.887 1.00 86.19 101 LYS A C 1
ATOM 765 O O . LYS A 1 101 ? 18.570 -8.376 -19.728 1.00 86.19 101 LYS A O 1
ATOM 770 N N . ARG A 1 102 ? 18.225 -6.617 -21.084 1.00 83.06 102 ARG A N 1
ATOM 771 C CA . ARG A 1 102 ? 18.201 -7.431 -22.307 1.00 83.06 102 ARG A CA 1
ATOM 772 C C . ARG A 1 102 ? 19.614 -7.925 -22.599 1.00 83.06 102 ARG A C 1
ATOM 774 O O . ARG A 1 102 ? 20.534 -7.124 -22.730 1.00 83.06 102 ARG A O 1
ATOM 781 N N . ARG A 1 103 ? 19.788 -9.244 -22.733 1.00 84.44 103 ARG A N 1
ATOM 782 C CA . ARG A 1 103 ? 21.106 -9.851 -22.997 1.00 84.44 103 ARG A CA 1
ATOM 783 C C . ARG A 1 103 ? 21.732 -9.337 -24.299 1.00 84.44 103 ARG A C 1
ATOM 785 O O . ARG A 1 103 ? 22.917 -9.045 -24.303 1.00 84.44 103 ARG A O 1
ATOM 792 N N . ALA A 1 104 ? 20.936 -9.212 -25.364 1.00 88.31 104 ALA A N 1
ATOM 793 C CA . ALA A 1 104 ? 21.420 -8.827 -26.691 1.00 88.31 104 ALA A CA 1
ATOM 794 C C . ALA A 1 104 ? 21.819 -7.343 -26.807 1.00 88.31 104 ALA A C 1
ATOM 796 O O . ALA A 1 104 ? 22.831 -7.043 -27.424 1.00 88.31 104 ALA A O 1
ATOM 797 N N . THR A 1 105 ? 21.044 -6.420 -26.224 1.00 88.94 105 THR A N 1
ATOM 798 C CA . THR A 1 105 ? 21.249 -4.965 -26.408 1.00 88.94 105 THR A CA 1
ATOM 799 C C . THR A 1 105 ? 21.844 -4.266 -25.188 1.00 88.94 105 THR A C 1
ATOM 801 O O . THR A 1 105 ? 22.296 -3.133 -25.284 1.00 88.94 105 THR A O 1
ATOM 804 N N . GLY A 1 106 ? 21.811 -4.900 -24.015 1.00 88.38 106 GLY A N 1
ATOM 805 C CA . GLY A 1 106 ? 22.206 -4.284 -22.750 1.00 88.38 106 GLY A CA 1
ATOM 806 C C . GLY A 1 106 ? 21.197 -3.292 -22.162 1.00 88.38 106 GLY A C 1
ATOM 807 O O . GLY A 1 106 ? 21.434 -2.790 -21.066 1.00 88.38 106 GLY A O 1
ATOM 808 N N . GLU A 1 107 ? 20.075 -3.056 -22.839 1.00 87.00 107 GLU A N 1
ATOM 809 C CA . GLU A 1 107 ? 19.015 -2.133 -22.429 1.00 87.00 107 GLU A CA 1
ATOM 810 C C . GLU A 1 107 ? 18.358 -2.540 -21.101 1.00 87.00 107 GLU A C 1
ATOM 812 O O . GLU A 1 107 ? 18.193 -3.731 -20.809 1.00 87.00 107 GLU A O 1
ATOM 817 N N . HIS A 1 108 ? 17.982 -1.540 -20.300 1.00 85.00 108 HIS A N 1
ATOM 818 C CA . HIS A 1 108 ? 17.403 -1.706 -18.970 1.00 85.00 108 HIS A CA 1
ATOM 819 C C . HIS A 1 108 ? 15.904 -1.449 -18.944 1.00 85.00 108 HIS A C 1
ATOM 821 O O . HIS A 1 108 ? 15.437 -0.444 -19.465 1.00 85.00 108 HIS A O 1
ATOM 827 N N . PHE A 1 109 ? 15.178 -2.318 -18.243 1.00 84.56 109 PHE A N 1
ATOM 828 C CA . PHE A 1 109 ? 13.727 -2.244 -18.111 1.00 84.56 109 PHE A CA 1
ATOM 829 C C . PHE A 1 109 ? 13.298 -2.459 -16.664 1.00 84.56 109 PHE A C 1
ATOM 831 O O . PHE A 1 109 ? 13.987 -3.129 -15.892 1.00 84.56 109 PHE A O 1
ATOM 838 N N . ARG A 1 110 ? 12.138 -1.916 -16.309 1.00 83.19 110 ARG A N 1
ATOM 839 C CA . ARG A 1 110 ? 11.433 -2.127 -15.040 1.00 83.19 110 ARG A CA 1
ATOM 840 C C . ARG A 1 110 ? 9.955 -2.378 -15.338 1.00 83.19 110 ARG A C 1
ATOM 842 O O . ARG A 1 110 ? 9.483 -2.048 -16.427 1.00 83.19 110 ARG A O 1
ATOM 849 N N . LEU A 1 111 ? 9.232 -2.935 -14.371 1.00 72.88 111 LEU A N 1
ATOM 850 C CA . LEU A 1 111 ? 7.794 -3.153 -14.484 1.00 72.88 111 LEU A CA 1
ATOM 851 C C . LEU A 1 111 ? 7.109 -1.792 -14.695 1.00 72.88 111 LEU A C 1
ATOM 853 O O . LEU A 1 111 ? 7.421 -0.835 -13.987 1.00 72.88 111 LEU A O 1
ATOM 857 N N . GLY A 1 112 ? 6.245 -1.695 -15.708 1.00 70.88 112 GLY A N 1
ATOM 858 C CA . GLY A 1 112 ? 5.563 -0.451 -16.090 1.00 70.88 112 GLY A CA 1
ATOM 859 C C . GLY A 1 112 ? 6.323 0.480 -17.051 1.00 70.88 112 GLY A C 1
ATOM 860 O O . GLY A 1 112 ? 5.766 1.491 -17.467 1.00 70.88 112 GLY A O 1
ATOM 861 N N . MET A 1 113 ? 7.566 0.173 -17.450 1.00 79.62 113 MET A N 1
ATOM 862 C CA . MET A 1 113 ? 8.225 0.891 -18.557 1.00 79.62 113 MET A CA 1
ATOM 863 C C . MET A 1 113 ? 7.618 0.498 -19.912 1.00 79.62 113 MET A C 1
ATOM 865 O O . MET A 1 113 ? 7.082 -0.599 -20.052 1.00 79.62 113 MET A O 1
ATOM 869 N N . LYS A 1 114 ? 7.724 1.366 -20.929 1.00 71.31 114 LYS A N 1
ATOM 870 C CA . LYS A 1 114 ? 7.284 1.042 -22.299 1.00 71.31 114 LYS A CA 1
ATOM 871 C C . LYS A 1 114 ? 8.049 -0.181 -22.825 1.00 71.31 114 LYS A C 1
ATOM 873 O O . LYS A 1 114 ? 9.268 -0.237 -22.696 1.00 71.31 114 LYS A O 1
ATOM 878 N N . ASN A 1 115 ? 7.332 -1.117 -23.450 1.00 72.50 115 ASN A N 1
ATOM 879 C CA . ASN A 1 115 ? 7.876 -2.340 -24.056 1.00 72.50 115 ASN A CA 1
ATOM 880 C C . ASN A 1 115 ? 8.730 -3.199 -23.095 1.00 72.50 115 ASN A C 1
ATOM 882 O O . ASN A 1 115 ? 9.885 -3.507 -23.414 1.00 72.50 115 ASN A O 1
ATOM 886 N N . 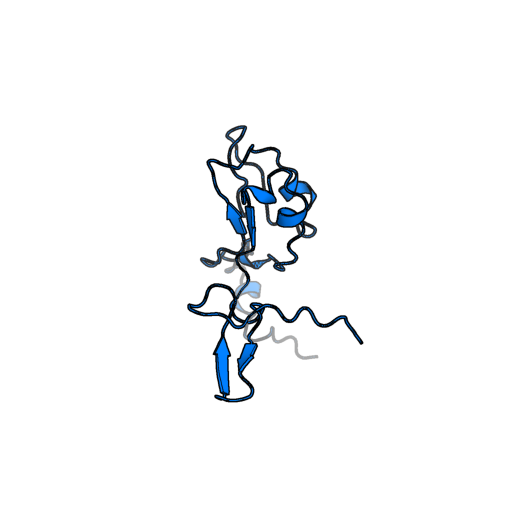PRO A 1 116 ? 8.203 -3.600 -21.920 1.00 72.06 116 PRO A N 1
ATOM 887 C CA . PRO A 1 116 ? 8.954 -4.468 -21.026 1.00 72.06 116 PRO A CA 1
ATOM 888 C C . PRO A 1 116 ? 9.201 -5.824 -21.715 1.00 72.06 116 PRO A C 1
ATOM 890 O O . PRO A 1 116 ? 8.373 -6.271 -22.516 1.00 72.06 116 PRO A O 1
ATOM 893 N N . PRO A 1 117 ? 10.333 -6.500 -21.449 1.00 69.94 117 PRO A N 1
ATOM 894 C CA . PRO A 1 117 ? 10.522 -7.862 -21.929 1.00 69.94 117 PRO A CA 1
ATOM 895 C C . PRO A 1 117 ? 9.407 -8.767 -21.374 1.00 69.94 117 PRO A C 1
ATOM 897 O O . PRO A 1 117 ? 8.949 -8.534 -20.252 1.00 69.94 117 PRO A O 1
ATOM 900 N N . PRO A 1 118 ? 8.967 -9.793 -22.127 1.00 73.00 118 PRO A N 1
ATOM 901 C CA . PRO A 1 118 ? 7.956 -10.724 -21.638 1.00 73.00 118 PRO A CA 1
ATOM 902 C C . PRO A 1 118 ? 8.418 -11.377 -20.320 1.00 73.00 118 PRO A C 1
ATOM 904 O O . PRO A 1 118 ? 9.625 -11.603 -20.155 1.00 73.00 118 PRO A O 1
ATOM 907 N N . PRO A 1 119 ? 7.496 -11.675 -19.381 1.00 69.50 119 PRO A N 1
ATOM 908 C CA . PRO A 1 119 ? 7.833 -12.333 -18.122 1.00 69.50 119 PRO A CA 1
ATOM 909 C C . PRO A 1 119 ? 8.652 -13.604 -18.359 1.00 69.50 119 PRO A C 1
ATOM 911 O O . PRO A 1 119 ? 8.353 -14.386 -19.262 1.00 69.50 119 PRO A O 1
ATOM 914 N N . ASN A 1 120 ? 9.685 -13.829 -17.545 1.00 69.19 120 ASN A N 1
ATOM 915 C CA . ASN A 1 120 ? 10.421 -15.087 -17.597 1.00 69.19 120 ASN A CA 1
ATOM 916 C C . ASN A 1 120 ? 9.572 -16.187 -16.947 1.00 69.19 120 ASN A C 1
ATOM 918 O O . ASN A 1 120 ? 9.562 -16.314 -15.728 1.00 69.19 120 ASN A O 1
ATOM 922 N N . THR A 1 121 ? 8.868 -16.966 -17.764 1.00 78.88 121 THR A N 1
ATOM 923 C CA . THR A 1 121 ? 8.018 -18.086 -17.330 1.00 78.88 121 THR A CA 1
ATOM 924 C C . THR A 1 121 ? 8.785 -19.396 -17.161 1.00 78.88 121 THR A C 1
ATOM 926 O O . THR A 1 121 ? 8.179 -20.437 -16.908 1.00 78.88 121 THR A O 1
ATOM 929 N N . ARG A 1 122 ? 10.118 -19.382 -17.307 1.00 75.81 122 ARG A N 1
ATOM 930 C CA . ARG A 1 122 ? 10.926 -20.580 -17.082 1.00 75.81 122 ARG A CA 1
ATOM 931 C C . ARG A 1 122 ? 10.762 -21.026 -15.618 1.00 75.81 122 ARG A C 1
ATOM 933 O O . ARG A 1 122 ? 10.960 -20.185 -14.739 1.00 75.81 122 ARG A O 1
ATOM 940 N N . PRO A 1 123 ? 10.460 -22.310 -15.348 1.00 68.25 123 PRO A N 1
ATOM 941 C CA . PRO A 1 123 ? 10.364 -22.818 -13.985 1.00 68.25 123 PRO A CA 1
ATOM 942 C C . PRO A 1 123 ? 11.645 -22.531 -13.185 1.00 68.25 123 PRO A C 1
ATOM 944 O O . PRO A 1 123 ? 12.733 -22.492 -13.783 1.00 68.25 123 PRO A O 1
ATOM 947 N N . PRO A 1 124 ? 11.547 -22.338 -11.856 1.00 65.75 124 PRO A N 1
ATOM 948 C CA . PRO A 1 124 ? 12.714 -22.392 -10.984 1.00 65.75 124 PRO A CA 1
ATOM 949 C C . PRO A 1 124 ? 13.451 -23.717 -11.224 1.00 65.75 124 PRO A C 1
ATOM 951 O O . PRO A 1 124 ? 12.805 -24.761 -11.324 1.00 65.75 124 PRO A O 1
ATOM 954 N N . VAL A 1 125 ? 14.773 -23.651 -11.394 1.00 69.31 125 VAL A N 1
ATOM 955 C CA . VAL A 1 125 ? 15.641 -24.839 -11.472 1.00 69.31 125 VAL A CA 1
ATOM 956 C C . VAL A 1 125 ? 15.922 -25.391 -10.086 1.00 69.31 125 VAL A C 1
ATOM 958 O O . VAL A 1 125 ? 15.990 -24.563 -9.149 1.00 69.31 125 VAL A O 1
#

Secondary structure (DSS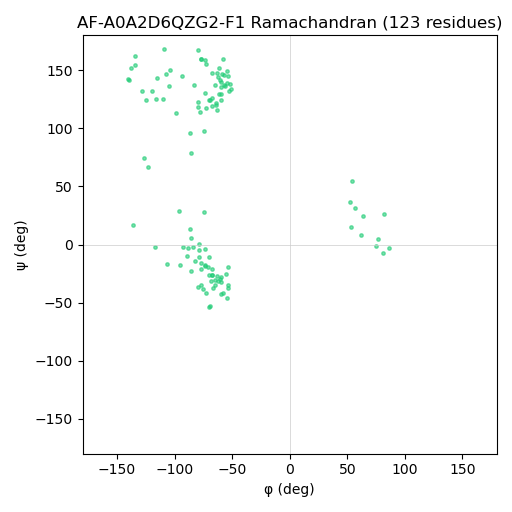P, 8-state):
------TTSHHHHTT-S---PPPPPS---EEE-TTT-----HHHHT-TT--EE--SSTTPPPEES-GGG-----HHHHT-TTTTTTSEEE---TTTS-EEE-TTT--EEETTSSSPPPP--PPP-

Sequence (125 aa):
MDQSSPPGLQGLADRKATRGPNLVTPNQPIVFDEEACTGCNLCIEACPIDVLVPQASPGAVPLVLYPDECWYCGCCEMRCPEYDAGAIRINFPLMQRARWKRRATGEHFRLGMKNPPPPNTRPPV

Foldseek 3Di:
DDPPDPPVCPCVVVVVDDDDPPDADPADFKDFDQVLQQQPCQLQVQQPVRQWDRDPDRRGDIDRNRRVVDPLPCSSLVRDPSNVVCRMDGPDDPVPFDWDADPPPRDIDTPPDPPDDPDPPDDDD

Solvent-accessible surface area (backbone atoms only — not comparable to full-atom values): 8141 Å² total; per-residue (Å²): 131,86,83,74,68,57,93,89,43,56,56,56,76,73,63,79,50,78,93,70,79,82,82,82,66,95,56,65,44,66,46,72,33,76,87,58,35,71,36,80,58,52,35,39,79,42,36,95,75,62,34,44,42,81,49,92,54,86,49,42,68,65,42,68,78,37,40,83,72,60,80,76,80,47,45,32,34,77,55,34,91,41,39,91,78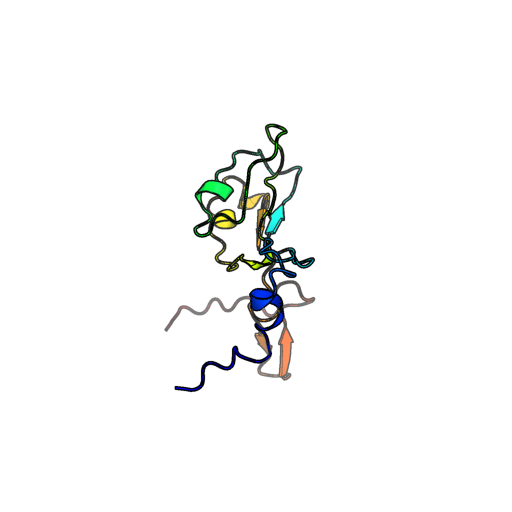,43,18,43,40,70,49,67,52,79,90,72,49,65,72,48,63,44,85,91,78,64,50,76,41,36,88,89,47,87,85,53,77,79,80,83,78,72,74,86,128

Radius of gyration: 21.23 Å; Cα contacts (8 Å, |Δi|>4): 155; chains: 1; bounding box: 52×47×58 Å

pLDDT: mean 84.62, std 13.64, range [42.78, 98.06]

Nearest PDB structures (foldseek):
  7q4v-assembly1_B  TM=8.585E-01  e=3.835E-03  Acetobacterium woodii DSM 1030
  7bke-assembly1_a  TM=7.821E-01  e=1.481E-02  Methanospirillum hungatei JF-1
  7q4w-assembly1_B  TM=8.649E-01  e=2.910E-02  Acetobacterium woodii DSM 1030
  5odr-assembly1_A  TM=7.401E-01  e=1.575E-01  Methanothermococcus thermolithotrophicus DSM 2095
  6u8y-assembly1_n  TM=5.189E-01  e=3.564E-02  Pyrococcus furiosus COM1

Mean predicted aligned error: 9.96 Å